Protein AF-A8SSY8-F1 (afdb_monomer_lite)

Sequence (64 aa):
LDADLAHLKSQHDPRTIDPVNFVVFRKALIATVAGTFGVCFDVPAWQGCYNIIAKGITGSDIFD

Structure (mmCIF, N/CA/C/O backbone):
data_AF-A8SSY8-F1
#
_entry.id   AF-A8SSY8-F1
#
loop_
_atom_site.group_PDB
_atom_site.id
_atom_site.type_symbol
_atom_site.label_atom_id
_atom_site.label_alt_id
_atom_site.label_comp_id
_atom_site.label_asym_id
_atom_site.label_entity_id
_atom_site.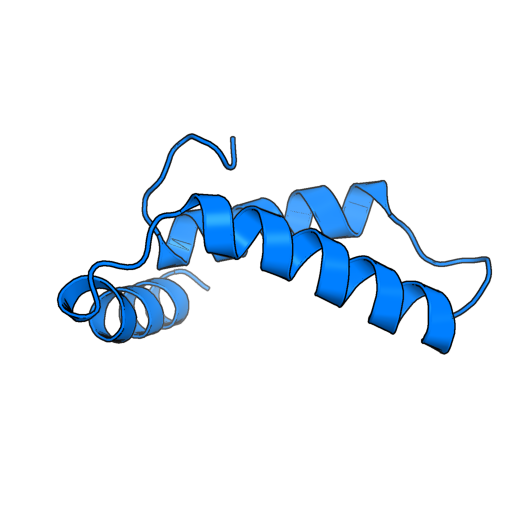label_seq_id
_atom_site.pdbx_PDB_ins_code
_atom_site.Cartn_x
_atom_site.Cartn_y
_atom_site.Cartn_z
_atom_site.occupancy
_atom_site.B_iso_or_equiv
_atom_site.auth_seq_id
_atom_site.auth_comp_id
_atom_site.auth_asym_id
_atom_site.auth_atom_id
_atom_site.pdbx_PDB_model_num
ATOM 1 N N . LEU A 1 1 ? -4.352 -17.343 0.990 1.00 72.31 1 LEU A N 1
ATOM 2 C CA . LEU A 1 1 ? -4.211 -15.874 1.066 1.00 72.31 1 LEU A CA 1
ATOM 3 C C . LEU A 1 1 ? -5.025 -15.331 2.235 1.00 72.31 1 LEU A C 1
ATOM 5 O O . LEU A 1 1 ? -4.443 -14.740 3.130 1.00 72.31 1 LEU A O 1
ATOM 9 N N . ASP A 1 2 ? -6.324 -15.619 2.284 1.00 87.38 2 ASP A N 1
ATOM 10 C CA . ASP A 1 2 ? -7.238 -15.030 3.276 1.00 87.38 2 ASP A CA 1
ATOM 11 C C . ASP A 1 2 ? -6.886 -15.351 4.737 1.00 87.38 2 ASP A C 1
ATOM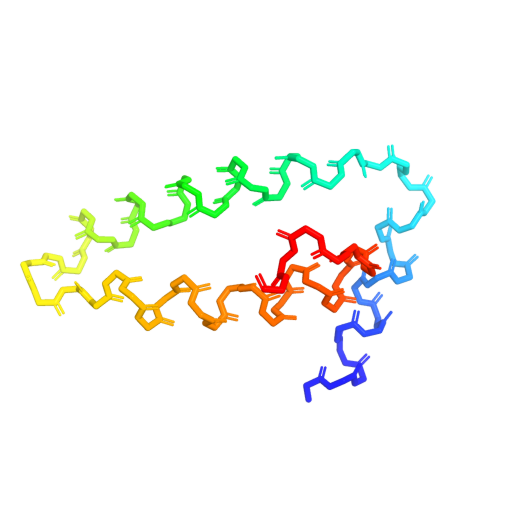 13 O O . ASP A 1 2 ? -6.943 -14.462 5.581 1.00 87.38 2 ASP A O 1
ATOM 17 N N . ALA A 1 3 ? -6.449 -16.581 5.039 1.00 95.25 3 ALA A N 1
ATOM 18 C CA . ALA A 1 3 ? -6.041 -16.967 6.395 1.00 95.25 3 ALA A CA 1
ATOM 19 C C . ALA A 1 3 ? -4.828 -16.162 6.903 1.00 95.25 3 ALA A C 1
ATOM 21 O O . ALA A 1 3 ? -4.838 -15.668 8.029 1.00 95.25 3 ALA A O 1
ATOM 22 N N . ASP A 1 4 ? -3.811 -15.972 6.059 1.00 98.00 4 ASP A N 1
ATOM 23 C CA . ASP A 1 4 ? -2.603 -15.229 6.432 1.00 98.00 4 ASP A CA 1
ATOM 24 C C . ASP A 1 4 ? -2.856 -13.718 6.486 1.00 98.00 4 ASP A C 1
ATOM 26 O O . ASP A 1 4 ? -2.337 -13.036 7.369 1.00 98.00 4 ASP A O 1
ATOM 30 N N . LEU A 1 5 ? -3.695 -13.178 5.593 1.00 98.06 5 LEU A N 1
ATOM 31 C CA . LEU A 1 5 ? -4.097 -11.770 5.659 1.00 98.06 5 LEU A CA 1
ATOM 32 C C . LEU A 1 5 ? -4.930 -11.486 6.914 1.00 98.06 5 LEU A C 1
ATOM 34 O O . LEU A 1 5 ? -4.683 -10.483 7.580 1.00 98.06 5 LEU A O 1
ATOM 38 N N . ALA A 1 6 ? -5.840 -12.387 7.295 1.00 97.88 6 ALA A N 1
ATOM 39 C CA . ALA A 1 6 ? -6.570 -12.291 8.559 1.00 97.88 6 ALA A CA 1
ATOM 40 C C . ALA A 1 6 ? -5.624 -12.367 9.769 1.00 97.88 6 ALA A C 1
ATOM 42 O O . ALA A 1 6 ? -5.781 -11.613 10.733 1.00 97.88 6 ALA A O 1
ATOM 43 N N . HIS A 1 7 ? -4.602 -13.227 9.707 1.00 98.12 7 HIS A N 1
ATOM 44 C CA . HIS A 1 7 ? -3.571 -13.289 10.737 1.00 98.12 7 HIS A CA 1
ATOM 45 C C . HIS A 1 7 ? -2.817 -11.956 10.860 1.00 98.12 7 HIS A C 1
ATOM 47 O O . HIS A 1 7 ? -2.732 -11.400 11.956 1.00 98.12 7 HIS A O 1
ATOM 53 N N . LEU A 1 8 ? -2.338 -11.387 9.751 1.00 98.44 8 LEU A N 1
ATOM 54 C CA . LEU A 1 8 ? -1.660 -10.088 9.750 1.00 98.44 8 LEU A CA 1
ATOM 55 C C . LEU A 1 8 ? -2.575 -8.961 10.232 1.00 98.44 8 LEU A C 1
ATOM 57 O O . LEU A 1 8 ? -2.143 -8.140 11.041 1.00 98.44 8 LEU A O 1
ATOM 61 N N . LYS A 1 9 ? -3.837 -8.939 9.802 1.00 98.31 9 LYS A N 1
ATOM 62 C CA . LYS A 1 9 ? -4.841 -7.992 10.292 1.00 98.31 9 LYS A CA 1
ATOM 63 C C . LYS A 1 9 ? -4.953 -8.035 11.814 1.00 98.31 9 LYS A C 1
ATOM 65 O O . LYS A 1 9 ? -4.807 -7.000 12.456 1.00 98.31 9 LYS A O 1
ATOM 70 N N . SER A 1 10 ? -5.081 -9.229 12.399 1.00 98.25 10 SER A N 1
ATOM 71 C CA . SER A 1 10 ? -5.180 -9.388 13.860 1.00 98.25 10 SER A CA 1
ATOM 72 C C . SER A 1 10 ? -3.975 -8.808 14.612 1.00 98.25 10 SER A C 1
ATOM 74 O O . SER A 1 10 ? -4.116 -8.280 15.713 1.00 98.25 10 SER A O 1
ATOM 76 N N . GLN A 1 11 ? -2.787 -8.848 14.000 1.00 98.56 11 GLN A N 1
ATOM 77 C CA . GLN A 1 11 ? -1.588 -8.240 14.567 1.00 98.56 11 GLN A CA 1
ATOM 78 C C . GLN A 1 11 ? -1.604 -6.707 14.449 1.00 98.56 11 GLN A C 1
ATOM 80 O O . GLN A 1 11 ? -1.076 -6.030 15.330 1.00 98.56 11 GLN A O 1
ATOM 85 N N . HIS A 1 12 ? -2.153 -6.146 13.367 1.00 98.50 12 HIS A N 1
ATOM 86 C CA . HIS A 1 12 ? -2.099 -4.708 13.070 1.00 98.50 12 HIS A CA 1
ATOM 87 C C . HIS A 1 12 ? -3.272 -3.907 13.651 1.00 98.50 12 HIS A C 1
ATOM 89 O O . HIS A 1 12 ? -3.062 -2.753 14.020 1.00 98.50 12 HIS A O 1
ATOM 95 N N . ASP A 1 13 ? -4.448 -4.512 13.816 1.00 98.38 13 ASP A N 1
ATOM 96 C CA . ASP A 1 13 ? -5.635 -3.889 14.417 1.00 98.38 13 ASP A CA 1
ATOM 97 C C . ASP A 1 13 ? -5.361 -3.185 15.767 1.00 98.38 13 ASP A C 1
ATOM 99 O O . ASP A 1 13 ? -5.697 -2.004 15.895 1.00 98.38 13 ASP A O 1
ATOM 103 N N . PRO A 1 14 ? -4.689 -3.805 16.765 1.00 98.62 14 PRO A N 1
ATOM 104 C CA . PRO A 1 14 ? -4.460 -3.158 18.062 1.00 98.62 14 PRO A CA 1
ATOM 105 C C . PRO A 1 14 ? -3.473 -1.982 18.009 1.00 98.62 14 PRO A C 1
ATOM 107 O O . PRO A 1 14 ? -3.301 -1.288 19.007 1.00 98.62 14 PRO A O 1
ATOM 110 N N . ARG A 1 15 ? -2.802 -1.751 16.872 1.00 98.38 15 ARG A N 1
ATOM 111 C CA . ARG A 1 15 ? -1.828 -0.660 16.696 1.00 98.38 15 ARG A CA 1
ATOM 112 C C . ARG A 1 15 ? -2.459 0.635 16.196 1.00 98.38 15 ARG A C 1
ATOM 114 O O . ARG A 1 15 ? -1.748 1.632 16.099 1.00 98.38 15 ARG A O 1
ATOM 121 N N . THR A 1 16 ? -3.750 0.610 15.845 1.00 96.81 16 THR A N 1
ATOM 122 C CA . THR A 1 16 ? -4.520 1.790 15.413 1.00 96.81 16 THR A CA 1
ATOM 123 C C . THR A 1 16 ? -3.797 2.614 14.339 1.00 96.81 16 THR A C 1
ATOM 125 O O . THR A 1 16 ? -3.685 3.834 14.435 1.00 96.81 16 THR A O 1
ATOM 128 N N . ILE A 1 17 ? -3.237 1.931 13.337 1.00 98.12 17 ILE A N 1
ATOM 129 C CA . ILE A 1 17 ? -2.471 2.561 12.257 1.00 98.12 17 ILE A CA 1
ATOM 130 C C . ILE A 1 17 ? -3.451 3.167 11.252 1.00 98.12 17 ILE A C 1
ATOM 132 O O . ILE A 1 17 ? -4.310 2.459 10.732 1.00 98.12 17 ILE A O 1
ATOM 136 N N . ASP A 1 18 ? -3.288 4.454 10.934 1.00 98.25 18 ASP A N 1
ATOM 137 C CA . ASP A 1 18 ? -4.059 5.098 9.866 1.00 98.25 18 ASP A CA 1
ATOM 138 C C . ASP A 1 18 ? -3.801 4.380 8.520 1.00 98.25 18 ASP A C 1
ATOM 140 O O . ASP A 1 18 ? -2.631 4.269 8.117 1.00 98.25 18 ASP A O 1
ATOM 144 N N . PRO A 1 19 ? -4.844 3.899 7.809 1.00 98.19 19 PRO A N 1
ATOM 145 C CA . PRO A 1 19 ? -4.711 3.234 6.512 1.00 98.19 19 PRO A CA 1
ATOM 146 C C . PRO A 1 19 ? -3.919 4.032 5.467 1.00 98.19 19 PRO A C 1
ATOM 148 O O . PRO A 1 19 ? -3.268 3.437 4.606 1.00 98.19 19 PRO A O 1
ATOM 151 N N . VAL A 1 20 ? -3.879 5.366 5.552 1.00 98.31 20 VAL A N 1
ATOM 152 C CA . VAL A 1 20 ? -3.072 6.211 4.654 1.00 98.31 20 VAL A CA 1
ATOM 153 C C . VAL A 1 20 ? -1.576 5.873 4.740 1.00 98.31 20 VAL A C 1
ATOM 155 O O . VAL A 1 20 ? -0.859 5.979 3.741 1.00 98.31 20 VAL A O 1
ATOM 158 N N . ASN A 1 21 ? -1.088 5.360 5.873 1.00 98.69 21 ASN A N 1
ATOM 159 C CA . ASN A 1 21 ? 0.297 4.893 5.987 1.00 98.69 21 ASN A CA 1
ATOM 160 C C . ASN A 1 21 ? 0.591 3.691 5.074 1.00 98.69 21 ASN A C 1
ATOM 162 O O . ASN A 1 21 ? 1.699 3.575 4.551 1.00 98.69 21 ASN A O 1
ATOM 166 N N . PHE A 1 22 ? -0.397 2.837 4.796 1.00 98.62 22 PHE A N 1
ATOM 167 C CA . PHE A 1 22 ? -0.254 1.750 3.822 1.00 98.62 22 PHE A CA 1
ATOM 168 C C . PHE A 1 22 ? -0.235 2.286 2.375 1.00 98.62 22 PHE A C 1
ATOM 170 O O . PHE A 1 22 ? 0.455 1.738 1.518 1.00 98.62 22 PHE A O 1
ATOM 177 N N . VAL A 1 23 ? -0.863 3.435 2.090 1.00 98.50 23 VAL A N 1
ATOM 178 C CA . VAL A 1 23 ? -0.685 4.129 0.795 1.00 98.50 23 VAL A CA 1
ATOM 179 C C . VAL A 1 23 ? 0.758 4.619 0.628 1.00 98.50 23 VAL A C 1
ATOM 181 O O . VAL A 1 23 ? 1.330 4.506 -0.460 1.00 98.50 23 VAL A O 1
ATOM 184 N N . VAL A 1 24 ? 1.367 5.145 1.696 1.00 98.56 24 VAL A N 1
ATOM 185 C CA . VAL A 1 24 ? 2.786 5.541 1.697 1.00 98.56 24 VAL A CA 1
ATOM 186 C C . VAL A 1 24 ? 3.685 4.317 1.517 1.00 98.56 24 VAL A C 1
ATOM 188 O O . VAL A 1 24 ? 4.585 4.342 0.676 1.00 98.56 24 VAL A O 1
ATOM 191 N N . PHE A 1 25 ? 3.394 3.222 2.223 1.00 98.75 25 PHE A N 1
ATOM 192 C CA . PHE A 1 25 ? 4.120 1.962 2.077 1.00 98.75 25 PHE A CA 1
ATOM 193 C C . PHE A 1 25 ? 4.078 1.442 0.635 1.00 98.75 25 PHE A C 1
ATOM 195 O O . PHE A 1 25 ? 5.122 1.077 0.099 1.00 98.75 25 PHE A O 1
ATOM 202 N N . ARG A 1 26 ? 2.915 1.476 -0.037 1.00 98.56 26 ARG A N 1
ATOM 203 C CA . ARG A 1 26 ? 2.792 1.108 -1.462 1.00 98.56 26 ARG A CA 1
ATOM 204 C C . ARG A 1 26 ? 3.783 1.869 -2.335 1.00 98.56 26 ARG A C 1
ATOM 206 O O . ARG A 1 26 ? 4.451 1.275 -3.176 1.00 98.56 26 ARG A O 1
ATOM 213 N N . LYS A 1 27 ? 3.861 3.192 -2.147 1.00 98.50 27 LYS A N 1
ATOM 214 C CA . LYS A 1 27 ? 4.751 4.065 -2.926 1.00 98.50 27 LYS A CA 1
ATOM 215 C C . LYS A 1 27 ? 6.214 3.702 -2.692 1.00 98.50 27 LYS A C 1
ATOM 217 O O . LYS A 1 27 ? 6.959 3.587 -3.660 1.00 98.50 27 LYS A O 1
ATOM 222 N N . ALA A 1 28 ? 6.599 3.486 -1.434 1.00 98.75 28 ALA A N 1
ATOM 223 C CA . ALA A 1 28 ? 7.953 3.074 -1.080 1.00 98.75 28 ALA A CA 1
ATOM 224 C C . ALA A 1 28 ? 8.304 1.707 -1.689 1.00 98.75 28 ALA A C 1
ATOM 226 O O . ALA A 1 28 ? 9.315 1.590 -2.373 1.00 98.75 28 ALA A O 1
ATOM 227 N N . LEU A 1 29 ? 7.430 0.708 -1.525 1.00 98.62 29 LEU A N 1
ATOM 228 C CA . LEU A 1 29 ? 7.615 -0.635 -2.074 1.00 98.62 29 LEU A CA 1
ATOM 229 C C . LEU A 1 29 ? 7.801 -0.599 -3.593 1.00 98.62 29 LEU A C 1
ATOM 231 O O . LEU A 1 29 ? 8.774 -1.145 -4.104 1.00 98.62 29 LEU A O 1
ATOM 235 N N . ILE A 1 30 ? 6.894 0.066 -4.312 1.00 98.38 30 ILE A N 1
ATOM 236 C CA . ILE A 1 30 ? 6.961 0.160 -5.773 1.00 98.38 30 ILE A CA 1
ATOM 237 C C . ILE A 1 30 ? 8.244 0.865 -6.214 1.00 98.38 30 ILE A C 1
ATOM 239 O O . ILE A 1 30 ? 8.912 0.370 -7.116 1.00 98.38 30 ILE A O 1
ATOM 243 N N . ALA A 1 31 ? 8.627 1.972 -5.571 1.00 98.25 31 ALA A N 1
ATOM 244 C CA . ALA A 1 31 ? 9.866 2.671 -5.903 1.00 98.25 31 ALA A CA 1
ATOM 245 C C . ALA A 1 31 ? 11.102 1.775 -5.706 1.00 98.25 31 ALA A C 1
ATOM 247 O O . ALA A 1 31 ? 11.971 1.720 -6.576 1.00 98.25 31 ALA A O 1
ATOM 248 N N . THR A 1 32 ? 11.165 1.033 -4.597 1.00 98.56 32 THR A N 1
ATOM 249 C CA . THR A 1 32 ? 12.280 0.125 -4.294 1.00 98.56 32 THR A CA 1
ATOM 250 C C . THR A 1 32 ? 12.348 -1.053 -5.262 1.00 98.56 32 THR A C 1
ATOM 252 O O . THR A 1 32 ? 13.425 -1.364 -5.779 1.00 98.56 32 THR A O 1
ATOM 255 N N . VAL A 1 33 ? 11.218 -1.714 -5.528 1.00 98.19 33 VAL A N 1
ATOM 256 C CA . VAL A 1 33 ? 11.203 -2.890 -6.405 1.00 98.19 33 VAL A CA 1
ATOM 257 C C . VAL A 1 33 ? 11.440 -2.478 -7.853 1.00 98.19 33 VAL A C 1
ATOM 259 O O . VAL A 1 33 ? 12.269 -3.100 -8.509 1.00 98.19 33 VAL A O 1
ATOM 262 N N . ALA A 1 34 ? 10.816 -1.399 -8.336 1.00 97.69 34 ALA A N 1
ATOM 263 C CA . ALA A 1 34 ? 11.060 -0.885 -9.683 1.00 97.69 34 ALA A CA 1
ATOM 264 C C . ALA A 1 34 ? 12.525 -0.472 -9.880 1.00 97.69 34 ALA A C 1
ATOM 266 O O . ALA A 1 34 ? 13.126 -0.817 -10.895 1.00 97.69 34 ALA A O 1
ATOM 267 N N . GLY A 1 35 ? 13.126 0.205 -8.894 1.00 98.00 35 GLY A N 1
ATOM 268 C CA . GLY A 1 35 ? 14.537 0.595 -8.940 1.00 98.00 35 GLY A CA 1
ATOM 269 C C . GLY A 1 35 ? 15.502 -0.596 -8.978 1.00 98.00 35 GLY A C 1
ATOM 270 O O . GLY A 1 35 ? 16.570 -0.494 -9.572 1.00 98.00 35 GLY A O 1
ATOM 271 N N . THR A 1 36 ? 15.113 -1.726 -8.380 1.00 98.06 36 THR A N 1
ATOM 272 C CA . THR A 1 36 ? 15.923 -2.956 -8.340 1.00 98.06 36 THR A CA 1
ATOM 273 C C . THR A 1 36 ? 15.702 -3.841 -9.569 1.00 98.06 36 THR A C 1
ATOM 275 O O . THR A 1 36 ? 16.652 -4.392 -10.115 1.00 98.06 36 THR A O 1
ATOM 278 N N . PHE A 1 37 ? 14.451 -3.993 -10.005 1.00 97.75 37 PHE A N 1
ATOM 279 C CA . PHE A 1 37 ? 14.063 -4.851 -11.126 1.00 97.75 37 PHE A CA 1
ATOM 280 C C . PHE A 1 37 ? 14.372 -4.209 -12.484 1.00 97.75 37 PHE A C 1
ATOM 282 O O . PHE A 1 37 ? 14.738 -4.896 -13.435 1.00 97.75 37 PHE A O 1
ATOM 289 N N . GLY A 1 38 ? 14.247 -2.884 -12.572 1.00 94.56 38 GLY A N 1
ATOM 290 C CA . GLY A 1 38 ? 14.508 -2.116 -13.780 1.00 94.56 38 GLY A CA 1
ATOM 291 C C . GLY A 1 38 ? 13.280 -1.925 -14.673 1.00 94.56 38 GLY A C 1
ATOM 292 O O . GLY A 1 38 ? 12.130 -2.034 -14.246 1.00 94.56 38 GLY A O 1
ATOM 293 N N . VAL A 1 39 ? 13.544 -1.595 -15.939 1.00 94.31 39 VAL A N 1
ATOM 294 C CA . VAL A 1 39 ? 12.581 -0.980 -16.875 1.00 94.31 39 VAL A CA 1
ATOM 295 C C . VAL A 1 39 ? 11.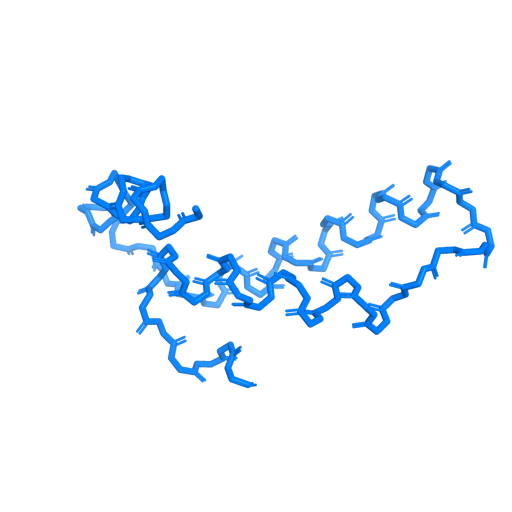323 -1.800 -17.165 1.00 94.31 39 VAL A C 1
ATOM 297 O O . VAL A 1 39 ? 10.313 -1.232 -17.561 1.00 94.31 39 VAL A O 1
ATOM 300 N N . CYS A 1 40 ? 11.365 -3.116 -16.960 1.00 96.69 40 CYS A N 1
ATOM 301 C CA . CYS A 1 40 ? 10.235 -4.008 -17.221 1.00 96.69 40 CYS A CA 1
ATOM 302 C C . CYS A 1 40 ? 9.283 -4.151 -16.020 1.00 96.69 40 CYS A C 1
ATOM 304 O O . CYS A 1 40 ? 8.409 -5.015 -16.042 1.00 96.69 40 CYS A O 1
ATOM 306 N N . PHE A 1 41 ? 9.471 -3.376 -14.947 1.00 98.12 41 PHE A N 1
ATOM 307 C CA . PHE A 1 41 ? 8.617 -3.447 -13.766 1.00 98.12 41 PHE A CA 1
ATOM 308 C C . PHE A 1 41 ? 7.181 -2.996 -14.078 1.00 98.12 41 PHE A C 1
ATOM 310 O O . PHE A 1 41 ? 6.947 -1.871 -14.521 1.00 98.12 41 PHE A O 1
ATOM 317 N N . ASP A 1 42 ? 6.211 -3.864 -13.797 1.00 98.44 42 ASP A N 1
ATOM 318 C CA . ASP A 1 42 ? 4.794 -3.610 -14.060 1.00 98.44 42 ASP A CA 1
ATOM 319 C C . ASP A 1 42 ? 4.141 -2.842 -12.900 1.00 98.44 42 ASP A C 1
ATOM 321 O O . ASP A 1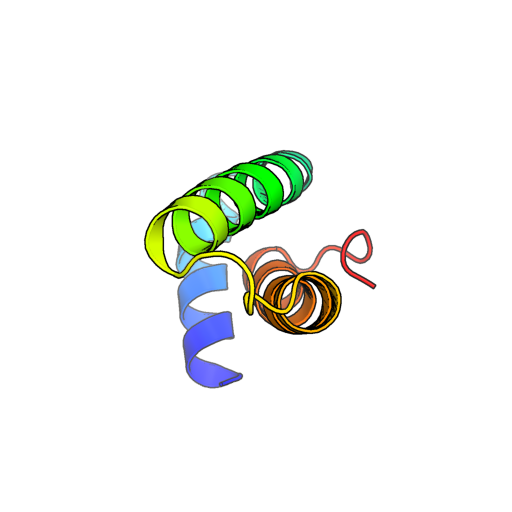 42 ? 3.626 -3.420 -11.939 1.00 98.44 42 ASP A O 1
ATOM 325 N N . VAL A 1 43 ? 4.182 -1.509 -12.972 1.00 97.81 43 VAL A N 1
ATOM 326 C CA . VAL A 1 43 ? 3.584 -0.645 -11.942 1.00 97.81 43 VAL A CA 1
ATOM 327 C C . VAL A 1 43 ? 2.079 -0.908 -11.762 1.00 97.81 43 VAL A C 1
ATOM 329 O O . VAL A 1 43 ? 1.672 -1.083 -10.608 1.00 97.81 43 VAL A O 1
ATOM 332 N N . PRO A 1 44 ? 1.243 -0.959 -12.822 1.00 98.25 44 PRO A N 1
ATOM 333 C CA . PRO A 1 44 ? -0.184 -1.252 -12.674 1.00 98.25 44 PRO A CA 1
ATOM 334 C C . PRO A 1 44 ? -0.476 -2.583 -11.974 1.00 98.25 44 PRO A C 1
ATOM 336 O O . PRO A 1 44 ? -1.279 -2.611 -11.037 1.00 98.25 44 PRO A O 1
ATOM 339 N N . ALA A 1 45 ? 0.195 -3.672 -12.366 1.00 98.44 45 ALA A N 1
ATOM 340 C CA . ALA A 1 45 ? -0.022 -4.980 -11.752 1.00 98.44 45 ALA A CA 1
ATOM 341 C C . ALA A 1 45 ? 0.351 -4.972 -10.263 1.00 98.44 45 ALA A C 1
ATOM 343 O O . ALA A 1 45 ? -0.395 -5.482 -9.425 1.00 98.44 45 ALA A O 1
ATOM 344 N N . TRP A 1 46 ? 1.471 -4.338 -9.907 1.00 98.44 46 TRP A N 1
ATOM 345 C CA . TRP A 1 46 ? 1.890 -4.220 -8.511 1.00 98.44 46 TRP A CA 1
ATOM 346 C C . TRP A 1 46 ? 0.939 -3.369 -7.675 1.00 98.44 46 TRP A C 1
ATOM 348 O O . TRP A 1 46 ? 0.680 -3.717 -6.525 1.00 98.44 46 TRP A O 1
ATOM 358 N N . GLN A 1 47 ? 0.388 -2.287 -8.226 1.00 98.19 47 GLN A N 1
ATOM 359 C CA . GLN A 1 47 ? -0.626 -1.493 -7.529 1.00 98.19 47 GLN A CA 1
ATOM 360 C C . GLN A 1 47 ? -1.890 -2.313 -7.259 1.00 98.19 47 GLN A C 1
ATOM 362 O O . GLN A 1 47 ? -2.361 -2.323 -6.121 1.00 98.19 47 GLN A O 1
ATOM 367 N N . GLY A 1 48 ? -2.391 -3.041 -8.262 1.00 98.25 48 GLY A N 1
ATOM 368 C CA . GLY A 1 48 ? -3.574 -3.893 -8.116 1.00 98.25 48 GLY A CA 1
ATOM 369 C C . GLY A 1 48 ? -3.375 -5.006 -7.084 1.00 98.25 48 GLY A C 1
ATOM 370 O O . GLY A 1 48 ? -4.179 -5.163 -6.168 1.00 98.25 48 GLY A O 1
ATOM 371 N N . CYS A 1 49 ? -2.262 -5.737 -7.162 1.00 98.31 49 CYS A N 1
ATOM 372 C CA . CYS A 1 49 ? -1.962 -6.808 -6.209 1.00 98.31 49 CYS A CA 1
ATOM 373 C C . CYS A 1 49 ? -1.688 -6.279 -4.794 1.00 98.31 49 CYS A C 1
ATOM 375 O O . CYS A 1 49 ? -2.110 -6.889 -3.811 1.00 98.31 49 CYS A O 1
ATOM 377 N N . TYR A 1 50 ? -1.006 -5.136 -4.666 1.00 98.56 50 TYR A N 1
ATOM 378 C CA . TYR A 1 50 ? -0.767 -4.517 -3.364 1.00 98.56 50 TYR A CA 1
ATOM 379 C C . TYR A 1 50 ? -2.074 -4.109 -2.682 1.00 98.56 50 TYR A C 1
ATOM 381 O O . TYR A 1 50 ? -2.220 -4.305 -1.478 1.00 98.56 50 TYR A O 1
ATOM 389 N N . ASN A 1 51 ? -3.026 -3.563 -3.440 1.00 98.31 51 ASN A N 1
ATOM 390 C CA . ASN A 1 51 ? -4.325 -3.160 -2.917 1.00 98.31 51 ASN A CA 1
ATOM 391 C C . ASN A 1 51 ? -5.067 -4.329 -2.245 1.00 98.31 51 ASN A C 1
ATOM 393 O O . ASN A 1 51 ? -5.613 -4.147 -1.162 1.00 98.31 51 ASN A O 1
ATOM 397 N N . ILE A 1 52 ? -4.982 -5.548 -2.795 1.00 98.31 52 ILE A N 1
ATOM 398 C CA . ILE A 1 52 ? -5.546 -6.761 -2.169 1.00 98.31 52 ILE A CA 1
ATOM 399 C C . ILE A 1 52 ? -4.913 -7.017 -0.791 1.00 98.31 52 ILE A C 1
ATOM 401 O O . ILE A 1 52 ? -5.616 -7.281 0.184 1.00 98.31 52 ILE A O 1
ATOM 405 N N . ILE A 1 53 ? -3.585 -6.904 -0.689 1.00 98.44 53 ILE A N 1
ATOM 406 C CA . ILE A 1 53 ? -2.849 -7.112 0.569 1.00 98.44 53 ILE A CA 1
ATOM 407 C C . ILE A 1 53 ? -3.214 -6.028 1.589 1.00 98.44 53 ILE A C 1
ATOM 409 O O . ILE A 1 53 ? -3.542 -6.336 2.735 1.00 98.44 53 ILE A O 1
ATOM 413 N N . ALA A 1 54 ? -3.175 -4.760 1.179 1.00 98.50 54 ALA A N 1
ATOM 414 C CA . ALA A 1 54 ? -3.473 -3.633 2.052 1.00 98.50 54 ALA A CA 1
ATOM 415 C C . ALA A 1 54 ? -4.928 -3.655 2.530 1.00 98.50 54 ALA A C 1
ATOM 417 O O . ALA A 1 54 ? -5.170 -3.451 3.720 1.00 98.50 54 ALA A O 1
ATOM 418 N N . LYS A 1 55 ? -5.885 -3.989 1.656 1.00 98.31 55 LYS A N 1
ATOM 419 C CA . LYS A 1 55 ? -7.284 -4.206 2.038 1.00 98.31 55 LYS A CA 1
ATOM 420 C C . LYS A 1 55 ? -7.416 -5.354 3.035 1.00 98.31 55 LYS A C 1
ATOM 422 O O . LYS A 1 55 ? -8.089 -5.195 4.046 1.00 98.31 55 LYS A O 1
ATOM 427 N N . GLY A 1 56 ? -6.724 -6.472 2.814 1.00 98.06 56 GLY A N 1
ATOM 428 C CA . GLY A 1 56 ? -6.740 -7.610 3.737 1.00 98.06 56 GLY A CA 1
ATOM 429 C C . GLY A 1 56 ? -6.209 -7.285 5.137 1.00 98.06 56 GLY A C 1
ATOM 430 O O . GLY A 1 56 ? -6.789 -7.731 6.123 1.00 98.06 56 GLY A O 1
ATOM 431 N N . ILE A 1 57 ? -5.144 -6.482 5.239 1.00 98.44 57 ILE A N 1
ATOM 432 C CA . ILE A 1 57 ? -4.538 -6.104 6.529 1.00 98.44 57 ILE A CA 1
ATOM 433 C C . ILE A 1 57 ? -5.332 -4.989 7.220 1.00 98.44 57 ILE A C 1
ATOM 435 O O . ILE A 1 57 ? -5.550 -5.045 8.426 1.00 98.44 57 ILE A O 1
ATOM 439 N N . THR A 1 58 ? -5.755 -3.966 6.476 1.00 98.12 58 THR A N 1
ATOM 440 C CA . THR A 1 58 ? -6.370 -2.760 7.058 1.00 98.12 58 THR A CA 1
ATOM 441 C C . THR A 1 58 ? -7.889 -2.858 7.180 1.00 98.12 58 THR A C 1
ATOM 443 O O . THR A 1 58 ? -8.471 -2.251 8.074 1.00 98.12 58 THR A O 1
ATOM 446 N N . GLY A 1 59 ? -8.550 -3.619 6.305 1.00 97.25 59 GLY A N 1
ATOM 447 C CA . GLY A 1 59 ? -10.005 -3.607 6.139 1.00 97.25 59 GLY A CA 1
ATOM 448 C C . GLY A 1 59 ? -10.557 -2.303 5.551 1.00 97.25 59 GLY A C 1
ATOM 449 O O . GLY A 1 59 ? -11.753 -2.066 5.657 1.00 97.25 59 GLY A O 1
ATOM 450 N N . SER A 1 60 ? -9.705 -1.436 4.993 1.00 97.94 60 SER A N 1
ATOM 451 C CA . SER A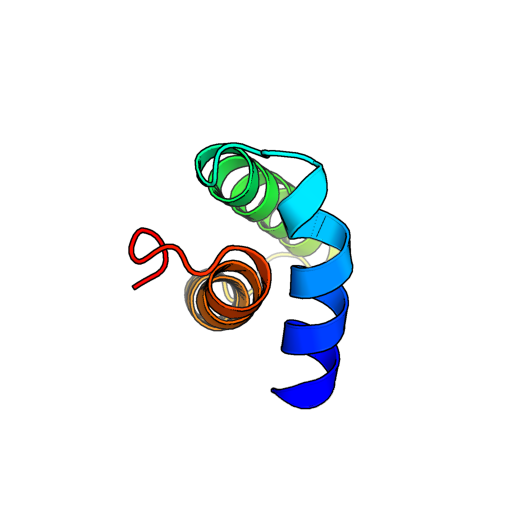 1 60 ? -10.104 -0.119 4.494 1.00 97.94 60 SER A CA 1
ATOM 452 C C . SER A 1 60 ? -10.446 -0.141 3.005 1.00 97.94 60 SER A C 1
ATOM 454 O O . SER A 1 60 ? -9.666 -0.638 2.193 1.00 97.94 60 SER A O 1
ATOM 456 N N . ASP A 1 61 ? -11.563 0.490 2.648 1.00 97.56 61 ASP A N 1
ATOM 457 C CA . ASP A 1 61 ? -12.040 0.606 1.262 1.00 97.56 61 ASP A CA 1
ATOM 458 C C . ASP A 1 61 ? -11.262 1.644 0.432 1.00 97.56 61 ASP A C 1
ATOM 460 O O . ASP A 1 61 ? -11.475 1.780 -0.767 1.00 97.56 61 ASP A O 1
ATOM 464 N N . ILE A 1 62 ? -10.287 2.353 1.018 1.00 97.88 62 ILE A N 1
ATOM 465 C CA . ILE A 1 62 ? -9.391 3.235 0.242 1.00 97.88 62 ILE A CA 1
ATOM 466 C C . ILE A 1 62 ? -8.474 2.459 -0.723 1.00 97.88 62 ILE A C 1
ATOM 468 O O . ILE A 1 62 ? -7.748 3.071 -1.509 1.00 97.88 62 ILE A O 1
ATOM 472 N N . PHE A 1 63 ? -8.447 1.130 -0.598 1.00 97.75 63 PHE A N 1
ATOM 473 C CA . PHE A 1 63 ? -7.686 0.211 -1.440 1.00 97.75 63 PHE A CA 1
ATOM 474 C C . PHE A 1 63 ? -8.550 -0.494 -2.495 1.00 97.75 63 PHE A C 1
ATOM 476 O O . PHE A 1 63 ? -8.054 -1.429 -3.121 1.00 97.75 63 PHE A O 1
ATOM 483 N N . ASP A 1 64 ? -9.798 -0.064 -2.695 1.00 91.44 64 ASP A N 1
ATOM 484 C CA . ASP A 1 64 ? -10.623 -0.504 -3.828 1.00 91.44 64 ASP A CA 1
ATOM 485 C C . ASP A 1 64 ? -10.150 0.056 -5.180 1.00 91.44 64 ASP A C 1
ATOM 487 O O . ASP A 1 64 ? -9.510 1.138 -5.211 1.00 91.44 64 ASP A O 1
#

Organism: Riftia pachyptila (NCBI:txid6426)

Secondary structure (DSSP, 8-state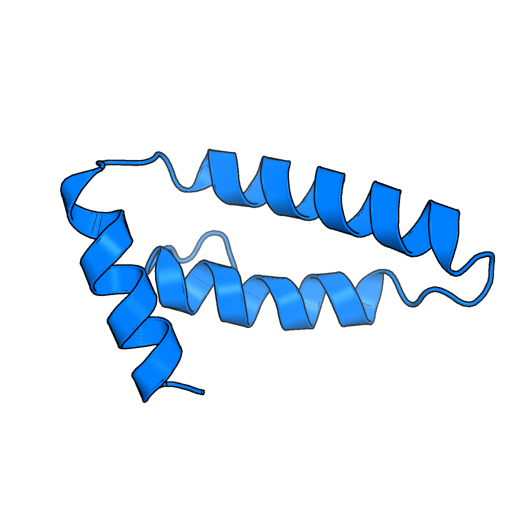):
-HHHHHHHHHHHGGGT--THHHHHHHHHHHHHHHHHH-TT--HHHHHHHHHHHHHHHH--GGG-

Radius of gyration: 12.61 Å; chains: 1; bounding box: 28×23×35 Å

InterPro domains:
  IPR000971 Globin [PF00042] (3-56)
  IPR000971 Globin [PS01033] (1-62)
  IPR009050 Globin-like superfamily [SSF46458] (2-58)
  IPR012292 Globin/Protoglobin [G3DSA:1.10.490.10] (1-63)
  IPR044399 Myoglobin-like, M family globin domain [cd01040] (1-57)

pLDDT: mean 97.36, std 3.61, range [72.31, 98.75]

Foldseek 3Di:
DLVVLLVLLVVCVVVPDDLVVLVVVLVVVLVVCCVVVDDPDDNVVSLLVSLVSSCSNPVDPVSD